Protein AF-A0A5K1G9G4-F1 (afdb_monomer_lite)

pLDDT: mean 94.66, std 4.92, range [69.5, 98.38]

InterPro domains:
  IPR023214 HAD superfamily [G3DSA:3.40.50.1000] (1-80)

Organism: NCBI:txid210225

Foldseek 3Di:
DDPVVVLVVLLVVLQVVLVVLLVVLVVQCPDVVRDAAEAEAEQSSLVSCVPPVNVVSVVSSCVSHPYYHYHPHDPVSVVD

Structure (mmCIF, N/CA/C/O backbone):
data_AF-A0A5K1G9G4-F1
#
_entry.id   AF-A0A5K1G9G4-F1
#
loop_
_atom_site.group_PDB
_atom_site.id
_atom_site.type_symbol
_atom_site.label_atom_id
_atom_site.label_alt_id
_atom_site.label_comp_id
_atom_site.label_asym_id
_atom_site.label_entity_id
_atom_site.label_seq_id
_atom_site.pdbx_PDB_ins_code
_atom_site.Cartn_x
_atom_site.Cartn_y
_atom_site.Cartn_z
_atom_site.occupancy
_atom_site.B_iso_or_equiv
_atom_site.auth_seq_id
_atom_site.auth_comp_id
_atom_site.auth_asym_id
_atom_site.auth_atom_id
_atom_site.pdbx_PDB_model_num
ATOM 1 N N . GLY A 1 1 ? -1.890 1.869 27.804 1.00 69.50 1 GLY A N 1
ATOM 2 C CA . GLY A 1 1 ? -1.375 2.783 26.770 1.00 69.50 1 GLY A CA 1
ATOM 3 C C . GLY A 1 1 ? -2.550 3.353 26.018 1.00 69.50 1 GLY A C 1
ATOM 4 O O . GLY A 1 1 ? -3.517 2.623 25.828 1.00 69.50 1 GLY A O 1
ATOM 5 N N . ASP A 1 2 ? -2.492 4.631 25.658 1.00 92.50 2 ASP A N 1
ATOM 6 C CA . ASP A 1 2 ? -3.555 5.304 24.910 1.00 92.50 2 ASP A CA 1
ATOM 7 C C . ASP A 1 2 ? -3.649 4.721 23.477 1.00 92.50 2 ASP A C 1
ATOM 9 O O . ASP A 1 2 ? -2.655 4.731 22.735 1.00 92.50 2 ASP A O 1
ATOM 13 N N . PRO A 1 3 ? -4.811 4.174 23.065 1.00 91.00 3 PRO A N 1
ATOM 14 C CA . PRO A 1 3 ? -5.022 3.672 21.707 1.00 91.00 3 PRO A CA 1
ATOM 15 C C . PRO A 1 3 ? -4.776 4.724 20.618 1.00 91.00 3 PRO A C 1
ATOM 17 O O . PRO A 1 3 ? -4.309 4.377 19.531 1.00 91.00 3 PRO A O 1
ATOM 20 N N . VAL A 1 4 ? -5.059 5.998 20.899 1.00 93.25 4 VAL A N 1
ATOM 21 C CA . VAL A 1 4 ? -4.886 7.104 19.948 1.00 93.25 4 VAL A CA 1
ATOM 22 C C . VAL A 1 4 ? -3.405 7.378 19.717 1.00 93.25 4 VAL A C 1
ATOM 24 O O . VAL A 1 4 ? -2.953 7.456 18.573 1.00 93.25 4 VAL A O 1
ATOM 27 N N . GLU A 1 5 ? -2.633 7.456 20.798 1.00 95.19 5 GLU A N 1
ATOM 28 C CA . GLU A 1 5 ? -1.183 7.633 20.738 1.00 95.19 5 GLU A CA 1
ATOM 29 C C . GLU A 1 5 ? -0.513 6.460 20.013 1.00 95.19 5 GLU A C 1
ATOM 31 O O . GLU A 1 5 ? 0.334 6.656 19.140 1.00 95.19 5 GLU A O 1
ATOM 36 N N . THR A 1 6 ? -0.980 5.237 20.279 1.00 94.06 6 THR A N 1
ATOM 37 C CA . THR A 1 6 ? -0.494 4.030 19.600 1.00 94.06 6 THR A CA 1
ATOM 38 C C . THR A 1 6 ? -0.773 4.076 18.095 1.00 94.06 6 THR A C 1
ATOM 40 O O . THR A 1 6 ? 0.116 3.804 17.289 1.00 94.06 6 THR A O 1
ATOM 43 N N . ALA A 1 7 ? -1.991 4.445 17.683 1.00 94.12 7 ALA A N 1
ATOM 44 C CA . ALA A 1 7 ? -2.347 4.556 16.269 1.00 94.12 7 ALA A CA 1
ATOM 45 C C . ALA A 1 7 ? -1.524 5.638 15.551 1.00 94.12 7 ALA A C 1
ATOM 47 O O . ALA A 1 7 ? -1.090 5.430 14.416 1.00 94.12 7 ALA A O 1
ATOM 48 N N . ARG A 1 8 ? -1.268 6.766 16.225 1.00 95.62 8 ARG A N 1
ATOM 49 C CA . ARG A 1 8 ? -0.411 7.838 15.710 1.00 95.62 8 ARG A CA 1
ATOM 50 C C . ARG A 1 8 ? 1.026 7.362 15.517 1.00 95.62 8 ARG A C 1
ATOM 52 O O . ARG A 1 8 ? 1.569 7.539 14.431 1.00 95.62 8 ARG A O 1
ATOM 59 N N . ALA A 1 9 ? 1.600 6.701 16.520 1.00 96.31 9 ALA A N 1
ATOM 60 C CA . ALA A 1 9 ? 2.956 6.166 16.443 1.00 96.31 9 ALA A CA 1
ATOM 61 C C . ALA A 1 9 ? 3.112 5.162 15.287 1.00 96.31 9 ALA A C 1
ATOM 63 O O . ALA A 1 9 ? 4.083 5.227 14.535 1.00 96.31 9 ALA A O 1
ATOM 64 N N . ILE A 1 10 ? 2.128 4.276 15.086 1.00 95.69 10 ILE A N 1
ATOM 65 C CA . ILE A 1 10 ? 2.142 3.331 13.959 1.00 95.69 10 ILE A CA 1
ATOM 66 C C . ILE A 1 10 ? 2.057 4.077 12.621 1.00 95.69 10 ILE A C 1
ATOM 68 O O . ILE A 1 10 ? 2.806 3.756 11.700 1.00 95.69 10 ILE A O 1
ATOM 72 N N . LYS A 1 11 ? 1.186 5.088 12.498 1.00 96.94 11 LYS A N 1
ATOM 73 C CA . LYS A 1 11 ? 1.075 5.894 11.271 1.00 96.94 11 LYS A CA 1
A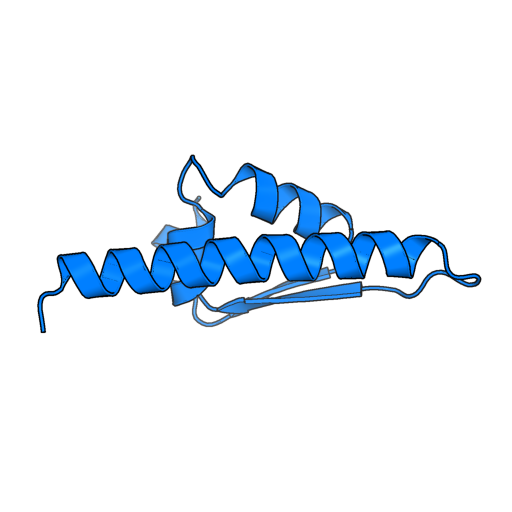TOM 74 C C . LYS A 1 11 ? 2.389 6.607 10.940 1.00 96.94 11 LYS A C 1
ATOM 76 O O . LYS A 1 11 ? 2.800 6.617 9.778 1.00 96.94 11 LYS A O 1
ATOM 81 N N . ASP A 1 12 ? 3.056 7.174 11.941 1.00 97.94 12 ASP A N 1
ATOM 82 C CA . ASP A 1 12 ? 4.340 7.855 11.761 1.00 97.94 12 ASP A CA 1
ATOM 83 C C . ASP A 1 12 ? 5.448 6.879 11.343 1.00 97.94 12 ASP A C 1
ATOM 85 O O . ASP A 1 12 ? 6.224 7.187 10.432 1.00 97.94 12 ASP A O 1
ATOM 89 N N . LEU A 1 13 ? 5.458 5.669 11.911 1.00 97.81 13 LEU A N 1
ATOM 90 C CA . LEU A 1 13 ? 6.368 4.602 11.499 1.00 97.81 13 LEU A CA 1
ATOM 91 C C . LEU A 1 13 ? 6.122 4.180 10.043 1.00 97.81 13 LEU A C 1
ATOM 93 O O . LEU A 1 13 ? 7.056 4.147 9.245 1.00 97.81 13 LEU A O 1
ATOM 97 N N . VAL A 1 14 ? 4.864 3.943 9.655 1.00 9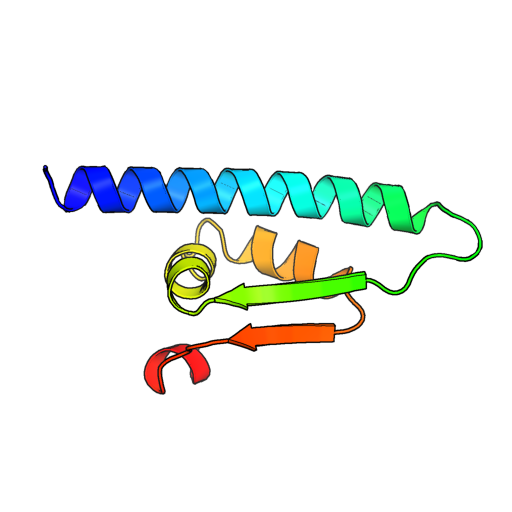8.06 14 VAL A N 1
ATOM 98 C CA . VAL A 1 14 ? 4.499 3.613 8.263 1.00 98.06 14 VAL A CA 1
ATOM 99 C C . VAL A 1 14 ? 4.937 4.727 7.309 1.00 98.06 14 VAL A C 1
ATOM 101 O O . VAL A 1 14 ? 5.497 4.456 6.248 1.00 98.06 14 VAL A O 1
ATOM 104 N N . LYS A 1 15 ? 4.746 5.995 7.687 1.00 98.31 15 LYS A N 1
ATOM 105 C CA . LYS A 1 15 ? 5.199 7.148 6.898 1.00 98.31 15 LYS A CA 1
ATOM 106 C C . LYS A 1 15 ? 6.719 7.167 6.720 1.00 98.31 15 LYS A C 1
ATOM 108 O O . LYS A 1 15 ? 7.204 7.529 5.647 1.00 98.31 15 LYS A O 1
ATOM 113 N N . GLN A 1 16 ? 7.478 6.849 7.767 1.00 98.38 16 GLN A N 1
ATOM 114 C CA . GLN A 1 16 ? 8.937 6.772 7.702 1.00 98.38 16 GLN A CA 1
ATOM 115 C C . GLN A 1 16 ? 9.396 5.642 6.780 1.00 98.38 16 GLN A C 1
ATOM 117 O O . GLN A 1 16 ? 10.197 5.904 5.884 1.00 98.38 16 GLN A O 1
ATOM 122 N N . GLU A 1 17 ? 8.829 4.447 6.929 1.00 98.25 17 GLU A N 1
ATOM 123 C CA . GLU A 1 17 ? 9.180 3.294 6.097 1.00 98.25 17 GLU A CA 1
ATOM 124 C C . GLU A 1 17 ? 8.824 3.507 4.624 1.00 98.25 17 GLU A C 1
ATOM 126 O O . GLU A 1 17 ? 9.652 3.243 3.758 1.00 98.25 17 GLU A O 1
ATOM 131 N N . LEU A 1 18 ? 7.652 4.073 4.312 1.00 98.19 18 LEU A N 1
ATOM 132 C CA . LEU A 1 18 ? 7.289 4.382 2.923 1.00 98.19 18 LEU A CA 1
ATOM 133 C C . LEU A 1 18 ? 8.304 5.314 2.253 1.00 98.19 18 LEU A C 1
ATOM 135 O O . LEU A 1 18 ? 8.664 5.092 1.099 1.00 98.19 18 LEU A O 1
ATOM 139 N N . ARG A 1 19 ? 8.786 6.339 2.967 1.00 97.94 19 ARG A N 1
ATOM 140 C CA . ARG A 1 19 ? 9.815 7.248 2.438 1.00 97.94 19 ARG A CA 1
ATOM 141 C C . ARG A 1 19 ? 11.140 6.529 2.233 1.00 97.94 19 ARG A C 1
ATOM 143 O O . ARG A 1 19 ? 11.680 6.593 1.136 1.00 97.94 19 ARG A O 1
ATOM 150 N N . ARG A 1 20 ? 11.606 5.790 3.244 1.00 98.19 20 ARG A N 1
ATOM 151 C CA . ARG A 1 20 ? 12.859 5.027 3.171 1.00 98.19 20 ARG A CA 1
ATOM 152 C C . ARG A 1 20 ? 12.854 4.060 1.984 1.00 98.19 20 ARG A C 1
ATOM 154 O O . ARG A 1 20 ? 13.768 4.089 1.168 1.00 98.19 20 ARG A O 1
ATOM 161 N N . CYS A 1 21 ? 11.794 3.264 1.847 1.00 97.75 21 CYS A N 1
ATOM 162 C CA . CYS A 1 21 ? 11.645 2.321 0.742 1.00 97.75 21 CYS A CA 1
ATOM 163 C C . CYS A 1 21 ? 11.556 3.024 -0.621 1.00 97.75 21 CYS A C 1
ATOM 165 O O . CYS A 1 21 ? 12.063 2.496 -1.606 1.00 97.75 21 CYS A O 1
ATOM 167 N N . THR A 1 22 ? 10.928 4.204 -0.697 1.00 97.62 22 THR A N 1
ATOM 168 C CA . THR A 1 22 ? 10.863 4.984 -1.947 1.00 97.62 22 THR A CA 1
ATOM 169 C C . THR A 1 22 ? 12.252 5.441 -2.372 1.00 97.62 22 THR A C 1
ATOM 171 O O . THR A 1 22 ? 12.638 5.209 -3.516 1.00 97.62 22 THR A O 1
ATOM 174 N N . ASP A 1 23 ? 13.024 6.013 -1.448 1.00 96.75 23 ASP A N 1
ATOM 175 C CA . ASP A 1 23 ? 14.383 6.481 -1.726 1.00 96.75 23 ASP A CA 1
ATOM 176 C C . ASP A 1 23 ? 15.303 5.320 -2.147 1.00 96.75 23 ASP A C 1
ATOM 178 O O . ASP A 1 23 ? 16.110 5.451 -3.069 1.00 96.75 23 ASP A O 1
ATOM 182 N N . GLU A 1 24 ? 15.173 4.158 -1.501 1.00 95.88 24 GLU A N 1
ATOM 183 C CA . GLU A 1 24 ? 15.920 2.942 -1.850 1.00 95.88 24 GLU A CA 1
ATOM 184 C C . GLU A 1 24 ? 15.538 2.391 -3.227 1.00 95.88 24 GLU A C 1
ATOM 186 O O . GLU A 1 24 ? 16.417 1.995 -4.000 1.00 95.88 24 GLU A O 1
ATOM 191 N N . ALA A 1 25 ? 14.245 2.397 -3.557 1.00 95.94 25 ALA A N 1
ATOM 192 C CA . ALA A 1 25 ? 13.758 1.963 -4.858 1.00 95.94 25 ALA A CA 1
ATOM 193 C C . ALA A 1 25 ? 14.297 2.864 -5.977 1.00 95.94 25 ALA A C 1
ATOM 195 O O . ALA A 1 25 ? 14.834 2.363 -6.963 1.00 95.94 25 ALA A O 1
ATOM 196 N N . GLU A 1 26 ? 14.237 4.185 -5.799 1.00 94.25 26 GLU A N 1
ATOM 197 C CA . GLU A 1 26 ? 14.723 5.156 -6.787 1.00 94.25 26 GLU A CA 1
ATOM 198 C C . GLU A 1 26 ? 16.231 5.043 -7.014 1.00 94.25 26 GLU A C 1
ATOM 200 O O . GLU A 1 26 ? 16.686 5.011 -8.156 1.00 94.25 26 GLU A O 1
ATOM 205 N N . ARG A 1 27 ? 17.018 4.872 -5.945 1.00 94.06 27 ARG A N 1
ATOM 206 C CA . ARG A 1 27 ? 18.464 4.621 -6.066 1.00 94.06 27 ARG A CA 1
ATOM 207 C C . ARG A 1 27 ? 18.763 3.332 -6.823 1.00 94.06 27 ARG A C 1
ATOM 209 O O . ARG A 1 27 ? 19.692 3.296 -7.627 1.00 94.06 27 ARG A O 1
ATOM 216 N N . SER A 1 28 ? 17.974 2.290 -6.580 1.00 92.31 28 SER A N 1
ATOM 217 C CA . SER A 1 28 ? 18.154 0.985 -7.219 1.00 92.31 28 SER A CA 1
ATOM 218 C C . SER A 1 28 ? 17.853 1.027 -8.721 1.00 92.31 28 SER A C 1
ATOM 220 O O . SER A 1 28 ? 18.516 0.333 -9.488 1.00 92.31 28 SER A O 1
ATOM 222 N N . LEU A 1 29 ? 16.920 1.878 -9.168 1.00 88.50 29 LEU A N 1
ATOM 223 C CA . LEU A 1 29 ? 16.588 2.052 -10.591 1.00 88.50 29 LEU A CA 1
ATOM 224 C C . LEU A 1 29 ? 17.743 2.628 -11.427 1.00 88.50 29 LEU A C 1
ATOM 226 O O . LEU A 1 29 ? 17.761 2.446 -12.642 1.00 88.50 29 LEU A O 1
ATOM 230 N N . HIS A 1 30 ? 18.718 3.288 -10.798 1.00 88.69 30 HIS A N 1
ATOM 231 C CA . HIS A 1 30 ? 19.913 3.793 -11.478 1.00 88.69 30 HIS A CA 1
ATOM 232 C C . HIS A 1 30 ? 21.000 2.724 -11.695 1.00 88.69 30 HIS A C 1
ATOM 234 O O . HIS A 1 30 ? 22.005 2.998 -12.354 1.00 88.69 30 HIS A O 1
ATOM 240 N N . MET A 1 31 ? 20.827 1.505 -11.170 1.00 88.75 31 MET A N 1
ATOM 241 C CA . MET A 1 31 ? 21.742 0.391 -11.435 1.00 88.75 31 MET A CA 1
ATOM 242 C C . MET A 1 31 ? 21.523 -0.186 -12.840 1.00 88.75 31 MET A C 1
ATOM 244 O O . MET A 1 31 ? 20.413 -0.169 -13.364 1.00 88.75 31 MET A O 1
ATOM 248 N N . THR A 1 32 ? 22.581 -0.723 -13.458 1.00 89.25 32 THR A N 1
ATOM 249 C CA . THR A 1 32 ? 22.497 -1.404 -14.762 1.00 89.25 32 THR A CA 1
ATOM 250 C C . THR A 1 32 ? 23.023 -2.842 -14.645 1.00 89.25 32 THR A C 1
ATOM 252 O O . THR A 1 32 ? 24.201 -3.014 -14.331 1.00 89.25 32 THR A O 1
ATOM 255 N N . PRO A 1 33 ? 22.193 -3.873 -14.907 1.00 88.00 33 PRO A N 1
ATOM 256 C CA . PRO A 1 33 ? 20.761 -3.780 -15.204 1.00 88.00 33 PRO A CA 1
ATOM 257 C C . PRO A 1 33 ? 19.947 -3.344 -13.975 1.00 88.00 33 PRO A C 1
ATOM 259 O O . PRO A 1 33 ? 20.300 -3.673 -12.842 1.00 88.00 33 PRO A O 1
ATOM 262 N N . ALA A 1 34 ? 18.844 -2.626 -14.203 1.00 89.56 34 ALA A N 1
ATOM 263 C CA . ALA A 1 34 ? 17.950 -2.221 -13.123 1.00 89.56 34 ALA A CA 1
ATOM 264 C C . ALA A 1 34 ? 17.278 -3.463 -12.501 1.00 89.56 34 ALA A C 1
ATOM 266 O O . ALA A 1 34 ? 16.767 -4.317 -13.239 1.00 89.56 34 ALA A O 1
ATOM 267 N N . PRO A 1 35 ? 17.264 -3.599 -11.164 1.00 93.50 35 PRO A N 1
ATOM 268 C CA . PRO A 1 35 ? 16.639 -4.730 -10.499 1.00 93.50 35 PRO A CA 1
ATOM 269 C C . PRO A 1 35 ? 15.111 -4.638 -10.576 1.00 93.50 35 PRO A C 1
ATOM 271 O O . PRO A 1 35 ? 14.524 -3.558 -10.534 1.00 93.50 35 PRO A O 1
ATOM 274 N N . LYS A 1 36 ? 14.444 -5.796 -10.628 1.00 95.25 36 LYS A N 1
ATOM 275 C CA . LYS A 1 36 ? 12.987 -5.876 -10.470 1.00 95.25 36 LYS A CA 1
ATOM 276 C C . LYS A 1 36 ? 12.640 -5.846 -8.988 1.00 95.25 36 LYS A C 1
ATOM 278 O O . LYS A 1 36 ? 13.001 -6.761 -8.252 1.00 95.25 36 LYS A O 1
ATOM 283 N N . LEU A 1 37 ? 11.936 -4.805 -8.565 1.00 96.94 37 LEU A N 1
ATOM 284 C CA . LEU A 1 37 ? 11.539 -4.621 -7.172 1.00 96.94 37 LEU A CA 1
ATOM 285 C C . LEU A 1 37 ? 10.150 -5.209 -6.909 1.00 96.94 37 LEU A C 1
ATOM 287 O O . LEU A 1 37 ? 9.288 -5.214 -7.790 1.00 96.94 37 LEU A O 1
ATOM 291 N N . ALA A 1 38 ? 9.921 -5.672 -5.683 1.00 97.56 38 ALA A N 1
ATOM 292 C CA . ALA A 1 38 ? 8.616 -6.116 -5.214 1.00 97.56 38 ALA A CA 1
ATOM 293 C C . ALA A 1 38 ? 8.309 -5.490 -3.850 1.00 97.56 38 ALA A C 1
ATOM 295 O O . ALA A 1 38 ? 9.160 -5.492 -2.962 1.00 97.56 38 ALA A O 1
ATOM 296 N N . LEU A 1 39 ? 7.085 -4.991 -3.676 1.00 98.19 39 LEU A N 1
ATOM 297 C CA . LEU A 1 39 ? 6.594 -4.467 -2.403 1.00 98.19 39 LEU A CA 1
ATOM 298 C C . LEU A 1 39 ? 5.698 -5.507 -1.731 1.00 98.19 39 LEU A C 1
ATOM 300 O O . LEU A 1 39 ? 4.739 -5.978 -2.337 1.00 98.19 39 LEU A O 1
ATOM 304 N N . VAL A 1 40 ? 5.964 -5.820 -0.465 1.00 97.94 40 VAL A N 1
ATOM 305 C CA . VAL A 1 40 ? 5.058 -6.603 0.383 1.00 97.94 40 VAL A CA 1
ATOM 306 C C . VAL A 1 40 ? 4.585 -5.713 1.521 1.00 97.94 40 VAL A C 1
ATOM 308 O O . VAL A 1 40 ? 5.400 -5.166 2.259 1.00 97.94 40 VAL A O 1
ATOM 311 N N . ILE A 1 41 ? 3.272 -5.568 1.665 1.00 97.50 41 ILE A N 1
ATOM 312 C CA . ILE A 1 41 ? 2.656 -4.752 2.713 1.00 97.50 41 ILE A CA 1
ATOM 313 C C . ILE A 1 41 ? 1.537 -5.541 3.390 1.00 97.50 41 ILE A C 1
ATOM 315 O O . ILE A 1 41 ? 0.707 -6.161 2.725 1.00 97.50 41 ILE A O 1
ATOM 319 N N . ASP A 1 42 ? 1.517 -5.555 4.721 1.00 96.56 42 ASP A N 1
ATOM 320 C CA . ASP A 1 42 ? 0.443 -6.215 5.461 1.00 96.56 42 ASP A CA 1
ATOM 321 C C . ASP A 1 42 ? -0.798 -5.319 5.588 1.00 96.56 42 ASP A C 1
ATOM 323 O O . ASP A 1 42 ? -0.742 -4.100 5.421 1.00 96.56 42 ASP A O 1
ATOM 327 N N . GLY A 1 43 ? -1.949 -5.922 5.886 1.00 96.00 43 GLY A N 1
ATOM 328 C CA . GLY A 1 43 ? -3.217 -5.206 5.976 1.00 96.00 43 GLY A C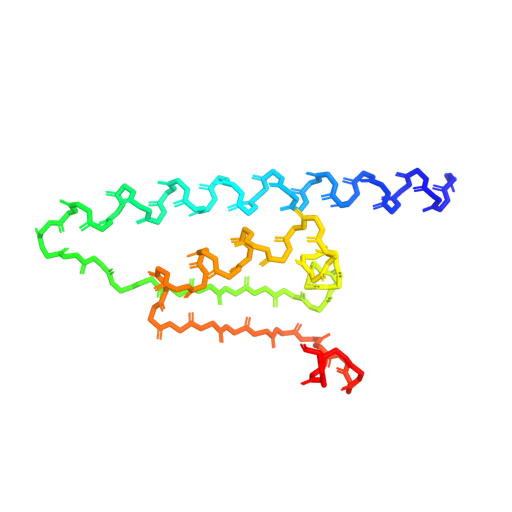A 1
ATOM 329 C C . GLY A 1 43 ? -3.219 -4.121 7.052 1.00 96.00 43 GLY A C 1
ATOM 330 O O . GLY A 1 43 ? -3.843 -3.079 6.863 1.00 96.00 43 GLY A O 1
ATOM 331 N N . LYS A 1 44 ? -2.496 -4.307 8.162 1.00 94.31 44 LYS A N 1
ATOM 332 C CA . LYS A 1 44 ? -2.440 -3.299 9.226 1.00 94.31 44 LYS A CA 1
ATOM 333 C C . LYS A 1 44 ? -1.677 -2.059 8.762 1.00 94.31 44 LYS A C 1
ATOM 335 O O . LYS A 1 44 ? -2.180 -0.954 8.927 1.00 94.31 44 LYS A O 1
ATOM 340 N N . CYS A 1 45 ? -0.517 -2.228 8.135 1.00 96.44 45 CYS A N 1
ATOM 341 C CA . CYS A 1 45 ? 0.250 -1.131 7.552 1.00 96.44 45 CYS A CA 1
ATOM 342 C C . CYS A 1 45 ? -0.501 -0.492 6.383 1.00 96.44 45 CYS A C 1
ATOM 344 O O . CYS A 1 45 ? -0.542 0.733 6.292 1.00 96.44 45 CYS A O 1
ATOM 346 N N . LEU A 1 46 ? -1.149 -1.301 5.535 1.00 96.88 46 LEU A N 1
ATOM 347 C CA . LEU A 1 46 ? -1.935 -0.818 4.401 1.00 96.88 46 LEU A CA 1
ATOM 348 C C . LEU A 1 46 ? -3.056 0.124 4.850 1.00 96.88 46 LEU A C 1
ATOM 350 O O . LEU A 1 46 ? -3.261 1.152 4.218 1.00 96.88 46 LEU A O 1
ATOM 354 N N . MET A 1 47 ? -3.733 -0.171 5.966 1.00 96.06 47 MET A N 1
ATOM 355 C CA . MET A 1 47 ? -4.759 0.717 6.527 1.00 96.06 47 MET A CA 1
ATOM 356 C C . MET A 1 47 ? -4.228 2.138 6.766 1.00 96.06 47 MET A C 1
ATOM 358 O O . MET A 1 47 ? -4.881 3.107 6.392 1.00 96.06 47 MET A O 1
ATOM 362 N N . TYR A 1 48 ? -3.040 2.268 7.363 1.00 97.25 48 TYR A N 1
ATOM 363 C CA . TYR A 1 48 ? -2.424 3.576 7.597 1.00 97.25 48 TYR A CA 1
ATOM 364 C C . TYR A 1 48 ? -1.838 4.172 6.314 1.00 97.25 48 TYR A C 1
ATOM 366 O O . TYR A 1 48 ? -1.896 5.382 6.122 1.00 97.25 48 TYR A O 1
ATOM 374 N N . ALA A 1 49 ? -1.297 3.344 5.420 1.00 97.12 49 ALA A N 1
ATOM 375 C CA . ALA A 1 49 ? -0.728 3.784 4.149 1.00 97.12 49 ALA A CA 1
ATOM 376 C C . ALA A 1 49 ? -1.790 4.307 3.160 1.00 97.12 49 ALA A C 1
ATOM 378 O O . ALA A 1 49 ? -1.466 5.131 2.307 1.00 97.12 49 ALA A O 1
ATOM 379 N N . LEU A 1 50 ? -3.047 3.868 3.291 1.00 96.12 50 LEU A N 1
ATOM 380 C CA . LEU A 1 50 ? -4.200 4.372 2.535 1.00 96.12 50 LEU A CA 1
ATOM 381 C C . LEU A 1 50 ? -4.761 5.695 3.079 1.00 96.12 50 LEU A C 1
ATOM 383 O O . LEU A 1 50 ? -5.622 6.295 2.434 1.00 96.12 50 LEU A O 1
ATOM 387 N N . ASP A 1 51 ? -4.271 6.181 4.225 1.00 95.88 51 ASP A N 1
ATOM 388 C CA . ASP A 1 51 ? -4.620 7.509 4.730 1.00 95.88 51 ASP A CA 1
ATOM 389 C C . ASP A 1 51 ? -4.340 8.578 3.657 1.00 95.88 51 ASP A C 1
ATOM 391 O O . ASP A 1 51 ? -3.285 8.526 3.015 1.00 95.88 51 ASP A O 1
ATOM 395 N N . PRO A 1 52 ? -5.226 9.572 3.456 1.00 95.56 52 PRO A N 1
ATOM 396 C CA . PRO A 1 52 ? -5.066 10.571 2.399 1.00 95.56 52 PRO A CA 1
ATOM 397 C C . PRO A 1 52 ? -3.706 11.280 2.392 1.00 95.56 52 PRO A C 1
ATOM 399 O O . PRO A 1 52 ? -3.205 11.632 1.327 1.00 95.56 52 PRO A O 1
ATOM 402 N N . GLN A 1 53 ? -3.075 11.454 3.558 1.00 96.62 53 GLN A N 1
ATOM 403 C CA . GLN A 1 53 ? -1.761 12.092 3.665 1.00 96.62 53 GLN A CA 1
ATOM 404 C C . GLN A 1 53 ? -0.602 11.184 3.225 1.00 96.62 53 GLN A C 1
ATOM 406 O O . GLN A 1 53 ? 0.489 11.685 2.953 1.00 96.62 53 GLN A O 1
ATOM 411 N N . LEU A 1 54 ? -0.803 9.862 3.198 1.00 97.38 54 LEU A N 1
ATOM 412 C CA . LEU A 1 54 ? 0.227 8.859 2.901 1.00 97.38 54 LEU A CA 1
ATOM 413 C C . LEU A 1 54 ? -0.003 8.119 1.582 1.00 97.38 54 LEU A C 1
ATOM 415 O O . LEU A 1 54 ? 0.964 7.617 1.005 1.00 97.38 54 LEU A O 1
ATOM 419 N N . ARG A 1 55 ? -1.237 8.110 1.064 1.00 96.50 55 ARG A N 1
ATOM 420 C CA . ARG A 1 55 ? -1.621 7.394 -0.161 1.00 96.50 55 ARG A CA 1
ATOM 421 C C . ARG A 1 55 ? -0.717 7.720 -1.352 1.00 96.50 55 ARG A C 1
ATOM 423 O O . ARG A 1 55 ? -0.356 6.822 -2.107 1.00 96.50 55 ARG A O 1
ATOM 430 N N . GLY A 1 56 ? -0.313 8.983 -1.502 1.00 97.50 56 GLY A N 1
ATOM 431 C CA . GLY A 1 56 ? 0.610 9.403 -2.564 1.00 97.50 56 GLY A CA 1
ATOM 432 C C . GLY A 1 56 ? 1.991 8.745 -2.463 1.00 97.50 56 GLY A C 1
ATOM 433 O O . GLY A 1 56 ? 2.547 8.326 -3.475 1.00 97.50 56 GLY A O 1
ATOM 434 N N . ASN A 1 57 ? 2.514 8.577 -1.245 1.00 97.50 57 ASN A N 1
ATOM 435 C CA . ASN A 1 57 ? 3.802 7.916 -1.018 1.00 97.50 57 ASN A CA 1
ATOM 436 C C . ASN A 1 57 ? 3.712 6.418 -1.329 1.00 97.50 57 ASN A C 1
ATOM 438 O O . ASN A 1 57 ? 4.592 5.878 -1.994 1.00 97.50 57 ASN A O 1
ATOM 442 N N . LEU A 1 58 ? 2.630 5.759 -0.891 1.00 98.00 58 LEU A N 1
ATOM 443 C CA . LEU A 1 58 ? 2.387 4.349 -1.203 1.00 98.00 58 LEU A CA 1
ATOM 444 C C . LEU A 1 58 ? 2.304 4.123 -2.718 1.00 98.00 58 LEU A C 1
ATOM 446 O O . LEU A 1 58 ? 2.918 3.185 -3.226 1.00 98.00 58 LEU A O 1
ATOM 450 N N . LEU A 1 59 ? 1.578 4.985 -3.438 1.00 97.38 59 LEU A 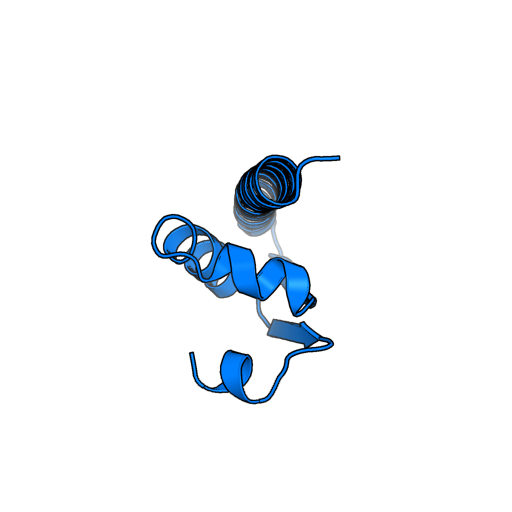N 1
ATOM 451 C CA . LEU A 1 59 ? 1.456 4.902 -4.893 1.00 97.38 59 LEU A CA 1
ATOM 452 C C . LEU A 1 59 ? 2.814 5.078 -5.582 1.00 97.38 59 LEU A C 1
ATOM 454 O O . LEU A 1 59 ? 3.165 4.261 -6.429 1.00 97.38 59 LEU A O 1
ATOM 458 N N . ARG A 1 60 ? 3.595 6.094 -5.194 1.00 97.12 60 ARG A N 1
ATOM 459 C CA . ARG A 1 60 ? 4.929 6.343 -5.764 1.00 97.12 60 ARG A CA 1
ATOM 460 C C . ARG A 1 60 ? 5.855 5.137 -5.591 1.00 97.12 60 ARG A C 1
ATOM 462 O O . ARG A 1 60 ? 6.439 4.684 -6.568 1.00 97.12 60 ARG A O 1
ATOM 469 N N . LEU A 1 61 ? 5.928 4.571 -4.385 1.00 97.88 61 LEU A N 1
ATOM 470 C CA . LEU A 1 61 ? 6.705 3.355 -4.130 1.00 97.88 61 LEU A CA 1
ATOM 471 C C . LEU A 1 61 ? 6.208 2.163 -4.962 1.00 97.88 61 LEU A C 1
ATOM 473 O O . LEU A 1 61 ? 7.007 1.426 -5.537 1.00 97.88 61 LEU A O 1
ATOM 477 N N . SER A 1 62 ? 4.888 1.982 -5.037 1.00 97.69 62 SER A N 1
ATOM 478 C CA . SER A 1 62 ? 4.264 0.871 -5.764 1.00 97.69 62 SER A CA 1
ATOM 479 C C . SER A 1 62 ? 4.566 0.915 -7.261 1.00 97.69 62 SER A C 1
ATOM 481 O O . SER A 1 62 ? 4.807 -0.129 -7.856 1.00 97.69 62 SER A O 1
ATOM 483 N N . LEU A 1 63 ? 4.606 2.109 -7.861 1.00 96.00 63 LEU A N 1
ATOM 484 C CA . LEU A 1 63 ? 4.932 2.297 -9.279 1.00 96.00 63 LEU A CA 1
ATOM 485 C C . LEU A 1 63 ? 6.402 1.998 -9.609 1.00 96.00 63 LEU A C 1
ATOM 487 O O . LEU A 1 63 ? 6.705 1.641 -10.744 1.00 96.00 63 LEU A O 1
ATOM 491 N N . ASN A 1 64 ? 7.301 2.082 -8.625 1.00 96.38 64 ASN A N 1
ATOM 492 C CA . ASN A 1 64 ? 8.696 1.660 -8.780 1.00 96.38 64 ASN A CA 1
ATOM 493 C C . ASN A 1 64 ? 8.868 0.131 -8.670 1.00 96.38 64 ASN A C 1
ATOM 495 O O . ASN A 1 64 ? 9.955 -0.390 -8.920 1.00 96.38 64 ASN A O 1
ATOM 499 N N . CYS A 1 65 ? 7.819 -0.603 -8.285 1.00 97.31 65 CYS A N 1
ATOM 500 C CA . CYS A 1 65 ? 7.852 -2.050 -8.106 1.00 97.31 65 CYS A CA 1
ATOM 501 C C . CYS A 1 65 ? 7.219 -2.780 -9.300 1.00 97.31 65 CYS A C 1
ATOM 503 O O . CYS A 1 65 ? 6.176 -2.394 -9.814 1.00 97.31 65 CYS A O 1
ATOM 505 N N . SER A 1 66 ? 7.814 -3.903 -9.706 1.00 97.06 66 SER A N 1
ATOM 506 C CA . SER A 1 66 ? 7.240 -4.814 -10.707 1.00 97.06 66 SER A CA 1
ATOM 507 C C . SER A 1 66 ? 6.029 -5.591 -10.180 1.00 97.06 66 SER A C 1
ATOM 509 O O . SER A 1 66 ? 5.216 -6.076 -10.962 1.00 97.06 66 SER A O 1
ATOM 511 N N . SER A 1 67 ? 5.915 -5.742 -8.861 1.00 97.81 67 SER A N 1
ATOM 512 C CA . SER A 1 67 ? 4.779 -6.398 -8.214 1.00 97.81 67 SER A CA 1
ATOM 513 C C . SER A 1 67 ? 4.537 -5.829 -6.823 1.00 97.81 67 SER A C 1
ATOM 515 O O . SER A 1 67 ? 5.490 -5.519 -6.105 1.00 97.81 67 SER A O 1
ATOM 517 N N . VAL A 1 68 ? 3.271 -5.772 -6.414 1.00 97.81 68 VAL A N 1
ATOM 518 C CA . VAL A 1 68 ? 2.863 -5.404 -5.056 1.00 97.81 68 VAL A CA 1
ATOM 519 C C . VAL A 1 68 ? 1.991 -6.516 -4.486 1.00 97.81 68 VAL A C 1
ATOM 521 O O . VAL A 1 68 ? 1.025 -6.938 -5.119 1.00 97.81 68 VAL A O 1
ATOM 524 N N . VAL A 1 69 ? 2.327 -6.994 -3.292 1.00 98.00 69 VAL A N 1
ATOM 525 C CA . VAL A 1 69 ? 1.583 -8.025 -2.570 1.00 98.00 69 VAL A CA 1
ATOM 526 C C . VAL A 1 69 ? 1.046 -7.435 -1.277 1.00 98.00 69 VAL A C 1
ATOM 528 O O . VAL A 1 69 ? 1.800 -7.115 -0.359 1.00 98.00 69 VAL A O 1
ATOM 531 N N . CYS A 1 70 ? -0.278 -7.348 -1.188 1.00 97.25 70 CYS A N 1
ATOM 532 C CA . CYS A 1 70 ? -0.971 -6.976 0.037 1.00 97.25 70 CYS A CA 1
ATOM 533 C C . CYS A 1 70 ? -1.389 -8.246 0.792 1.00 97.25 70 CYS A C 1
ATOM 535 O O . CYS A 1 70 ? -2.238 -9.001 0.313 1.00 97.25 70 CYS A O 1
ATOM 537 N N . CYS A 1 71 ? -0.814 -8.506 1.967 1.00 95.94 71 CYS A N 1
ATOM 538 C CA . CYS A 1 71 ? -1.098 -9.713 2.750 1.00 95.94 71 CYS A CA 1
ATOM 539 C C . CYS A 1 71 ? -1.984 -9.412 3.971 1.00 95.94 71 CYS A C 1
ATOM 541 O O . CYS A 1 71 ? -1.962 -8.317 4.518 1.00 95.94 71 CYS A O 1
ATOM 543 N N . ARG A 1 72 ? -2.800 -10.382 4.414 1.00 94.75 72 ARG A N 1
ATOM 544 C CA . ARG A 1 72 ? -3.721 -10.238 5.570 1.00 94.75 72 ARG A CA 1
ATOM 545 C C . ARG A 1 72 ? -4.709 -9.057 5.459 1.00 94.75 72 ARG A C 1
ATOM 547 O O . ARG A 1 72 ? -5.077 -8.458 6.465 1.00 94.75 72 ARG A O 1
ATOM 554 N N . VAL A 1 73 ? -5.137 -8.722 4.240 1.00 95.31 73 VAL A N 1
ATOM 555 C CA . VAL A 1 73 ? -6.114 -7.651 3.977 1.00 95.31 73 VAL A CA 1
ATOM 556 C C . VAL A 1 73 ? -7.556 -8.123 4.165 1.00 95.31 73 VAL A C 1
ATOM 558 O O . VAL A 1 73 ? -7.938 -9.199 3.697 1.00 95.31 73 VAL A O 1
ATOM 561 N N . SER A 1 74 ? -8.371 -7.297 4.820 1.00 92.25 74 SER A N 1
ATOM 562 C CA . SER A 1 74 ? -9.815 -7.528 4.968 1.00 92.25 74 SER A CA 1
ATOM 563 C C . SER A 1 74 ? -10.589 -7.224 3.669 1.00 92.25 74 SER A C 1
ATOM 565 O O . SER A 1 74 ? -10.076 -6.492 2.819 1.00 92.25 74 SER A O 1
ATOM 567 N N . PRO A 1 75 ? -11.830 -7.731 3.493 1.00 93.12 75 PRO A N 1
ATOM 568 C CA . PRO A 1 75 ? -12.656 -7.404 2.325 1.00 93.12 75 PRO A CA 1
ATOM 569 C C . PRO A 1 75 ? -12.831 -5.897 2.094 1.00 93.12 75 PRO A C 1
ATOM 571 O O . PRO A 1 75 ? -12.710 -5.446 0.962 1.00 93.12 75 PRO A O 1
ATOM 574 N N . LEU A 1 76 ? -13.031 -5.115 3.162 1.00 88.31 76 LEU A N 1
ATOM 575 C CA . LEU A 1 76 ? -13.171 -3.657 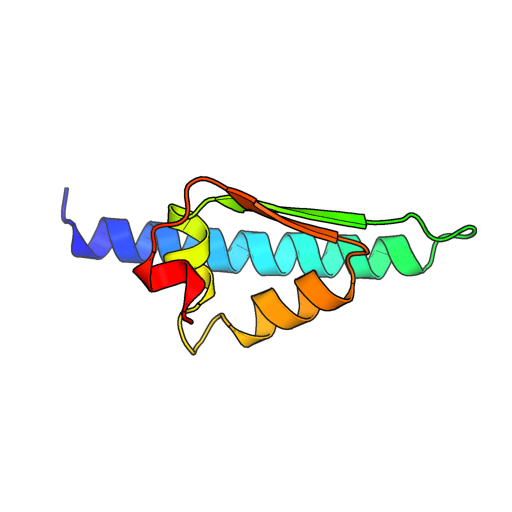3.082 1.00 88.31 76 LEU A CA 1
ATOM 576 C C . LEU A 1 76 ? -11.922 -2.992 2.489 1.00 88.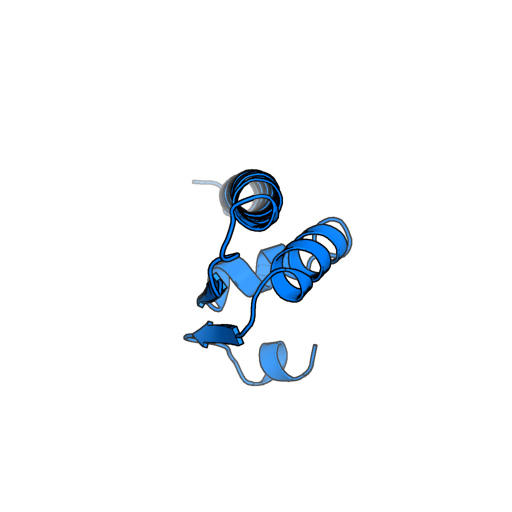31 76 LEU A C 1
ATOM 578 O O . LEU A 1 76 ? -12.032 -2.116 1.641 1.00 88.31 76 LEU A O 1
ATOM 582 N N . GLN A 1 77 ? -10.734 -3.435 2.897 1.00 85.56 77 GLN A N 1
ATOM 583 C CA . GLN A 1 77 ? -9.472 -2.869 2.416 1.00 85.56 77 GLN A CA 1
ATOM 584 C C . GLN A 1 77 ? -9.172 -3.219 0.960 1.00 85.56 77 GLN A C 1
ATOM 586 O O . GLN A 1 77 ? -8.434 -2.494 0.308 1.00 85.56 77 GLN A O 1
ATOM 591 N N . LYS A 1 78 ? -9.733 -4.316 0.440 1.00 85.38 78 LYS A N 1
ATOM 592 C CA . LYS A 1 78 ? -9.605 -4.668 -0.980 1.00 85.38 78 LYS A CA 1
ATOM 593 C C . LYS A 1 78 ? -10.427 -3.753 -1.895 1.00 85.38 78 LYS A C 1
ATOM 595 O O . LYS A 1 78 ? -10.168 -3.736 -3.090 1.00 85.38 78 LYS A O 1
ATOM 600 N N . ALA A 1 79 ? -11.425 -3.049 -1.357 1.00 87.69 79 ALA A N 1
ATOM 601 C CA . ALA A 1 79 ? -12.325 -2.183 -2.120 1.00 87.69 79 ALA A CA 1
ATOM 602 C C . ALA A 1 79 ? -11.865 -0.711 -2.196 1.00 87.69 79 ALA A C 1
ATOM 604 O O . ALA A 1 79 ? -12.547 0.094 -2.828 1.00 87.69 79 ALA A O 1
ATOM 605 N N . GLN A 1 80 ? -10.763 -0.355 -1.526 1.00 73.44 80 GLN A N 1
ATOM 606 C CA . GLN A 1 80 ? -10.200 1.004 -1.475 1.00 73.44 80 GLN A CA 1
ATOM 607 C C . GLN A 1 80 ? -9.077 1.209 -2.494 1.00 73.44 80 GLN A C 1
ATOM 609 O O . GLN A 1 80 ? -8.918 2.366 -2.962 1.00 73.44 80 GLN A O 1
#

Sequence (80 aa):
GDPVETARAIKDLVKQELRRCTDEAERSLHMTPAPKLALVIDGKCLMYALDPQLRGNLLRLSLNCSSVVCCRVSPLQKAQ

Secondary structure (DSSP, 8-state):
--HHHHHHHHHHHHHHHHHHHHHHHHHHHTSSSPPPPEEEEEHHHHHHHTSTTTHHHHHHHHHT-SEEEEES--HHHHT-

Radius of gyration: 13.78 Å; chains: 1; bounding box: 36×22×42 Å